Protein AF-A0A7S3KK71-F1 (afdb_monomer_lite)

InterPro domains:
  IPR007081 RNA polymerase Rpb1, domain 5 [PF04998] (2-91)
  IPR015700 DNA-directed RNA polymerase III subunit RPC1 [PTHR48446] (1-139)

Radius of gyration: 26.65 Å; chains: 1; bounding box: 50×54×94 Å

Foldseek 3Di:
DDDDDDDLPVQLVDPPDPNVPDDDLPLQSCCVRVNLVSSLVSQLVNVVVVCVVVVHDDDSVVSNVVSCLQCVVRHGQDPDLVSVVVNDDALQVSLVPDPVVVSVVVCVVVVPDGPQQADRSCVVVVHDHCDDPNVDDDDDDPVVVVVVVVPPDPDDD

pLDDT: mean 89.65, std 13.16, range [32.41, 97.62]

Secondary structure (DSSP, 8-state):
----SS-HHHHHHSTT--GGG---S-HHHHHHHH-HHHHHHHHHHHHHHHHHHTT----HHHHHHHHHHHHTTSS---SSHHHHHHH---HHHHHTTS-HHHHHHHHHHTTPPP---SHHHHHHHTPPPSSGGGGS-----SHHHHHHGGGS-----

Organism: Euplotes crassus (NCBI:txid5936)

Structure (mmCIF, N/CA/C/O backbone):
data_AF-A0A7S3KK71-F1
#
_entry.id   AF-A0A7S3KK71-F1
#
loop_
_atom_site.group_PDB
_atom_site.id
_atom_site.type_symbol
_atom_site.label_atom_id
_atom_site.label_alt_id
_atom_site.label_comp_id
_atom_site.label_asym_id
_atom_site.label_entity_id
_atom_site.label_seq_id
_atom_site.pdbx_PDB_ins_code
_atom_site.Cartn_x
_atom_site.Cartn_y
_atom_site.Cartn_z
_atom_site.occupancy
_atom_site.B_iso_or_equiv
_atom_site.auth_seq_id
_atom_site.auth_comp_id
_atom_site.auth_asym_id
_atom_site.auth_atom_id
_atom_site.pdbx_PDB_model_num
ATOM 1 N N . LEU A 1 1 ? 22.014 2.014 -24.527 1.00 87.25 1 LEU A N 1
ATOM 2 C CA . LEU A 1 1 ? 21.215 3.102 -25.128 1.00 87.25 1 LEU A CA 1
ATOM 3 C C . LEU A 1 1 ? 20.318 3.643 -24.032 1.00 87.25 1 LEU A C 1
ATOM 5 O O . LEU A 1 1 ? 19.652 2.838 -23.399 1.00 87.25 1 LEU A O 1
ATOM 9 N N . VAL A 1 2 ? 20.356 4.946 -23.769 1.00 90.25 2 VAL A N 1
ATOM 10 C CA . VAL A 1 2 ? 19.420 5.607 -22.849 1.00 90.25 2 VAL A CA 1
ATOM 11 C C . VAL A 1 2 ? 18.487 6.440 -23.711 1.00 90.25 2 VAL A C 1
ATOM 13 O O . VAL A 1 2 ? 18.954 7.115 -24.627 1.00 90.25 2 VAL A O 1
ATOM 16 N N . VAL A 1 3 ? 17.188 6.335 -23.459 1.00 92.00 3 VAL A N 1
ATOM 17 C CA . VAL A 1 3 ? 16.156 7.062 -24.198 1.00 92.00 3 VAL A CA 1
ATOM 18 C C . VAL A 1 3 ? 15.481 8.016 -23.228 1.00 92.00 3 VAL A C 1
ATOM 20 O O . VAL A 1 3 ? 15.084 7.611 -22.139 1.00 92.00 3 VAL A O 1
ATOM 23 N N . GLU A 1 4 ? 15.366 9.276 -23.628 1.00 93.62 4 GLU A N 1
ATOM 24 C CA . GLU A 1 4 ? 14.592 10.281 -22.911 1.00 93.62 4 GLU A CA 1
ATOM 25 C C . GLU A 1 4 ? 13.237 10.423 -23.609 1.00 93.62 4 GLU A C 1
ATOM 27 O O . GLU A 1 4 ? 13.159 10.865 -24.755 1.00 93.62 4 GLU A O 1
ATOM 32 N N . GLY A 1 5 ? 12.172 9.977 -22.947 1.00 92.12 5 GLY A N 1
ATOM 33 C CA . GLY A 1 5 ? 10.824 9.989 -23.505 1.00 92.12 5 GLY A CA 1
ATOM 34 C C . GLY A 1 5 ? 9.922 8.917 -22.901 1.00 92.12 5 GLY A C 1
ATOM 35 O O . GLY A 1 5 ? 10.309 8.205 -21.978 1.00 92.12 5 GLY A O 1
ATOM 36 N N . TYR A 1 6 ? 8.717 8.814 -23.454 1.00 90.75 6 TYR A N 1
ATOM 37 C CA . TYR A 1 6 ? 7.726 7.780 -23.146 1.00 90.75 6 TYR A CA 1
ATOM 38 C C . TYR A 1 6 ? 7.541 6.880 -24.373 1.00 90.75 6 TYR A C 1
ATOM 40 O O . TYR A 1 6 ? 7.933 7.259 -25.476 1.00 90.75 6 TYR A O 1
ATOM 48 N N . GLY A 1 7 ? 6.922 5.714 -24.210 1.00 92.81 7 GLY A N 1
ATOM 49 C CA . GLY A 1 7 ? 6.665 4.770 -25.299 1.00 92.81 7 GLY A CA 1
ATOM 50 C C . GLY A 1 7 ? 7.413 3.446 -25.152 1.00 92.81 7 GLY A C 1
ATOM 51 O O . GLY A 1 7 ? 7.904 2.903 -26.140 1.00 92.81 7 GLY A O 1
ATOM 52 N N . LEU A 1 8 ? 7.479 2.883 -23.942 1.00 94.06 8 LEU A N 1
ATOM 53 C CA . LEU A 1 8 ? 8.130 1.602 -23.642 1.00 94.06 8 LEU A CA 1
ATOM 54 C C . LEU A 1 8 ? 7.692 0.497 -24.613 1.00 94.06 8 LEU A C 1
ATOM 56 O O . LEU A 1 8 ? 8.523 -0.249 -25.125 1.00 94.06 8 LEU A O 1
ATOM 60 N N . LYS A 1 9 ? 6.393 0.422 -24.922 1.00 94.12 9 LYS A N 1
ATOM 61 C CA . LYS A 1 9 ? 5.845 -0.573 -25.853 1.00 94.12 9 LYS A CA 1
ATOM 62 C C . LYS A 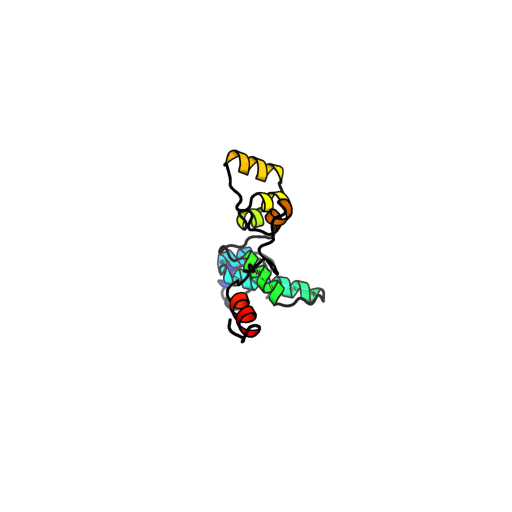1 9 ? 6.432 -0.451 -27.261 1.00 94.12 9 LYS A C 1
ATOM 64 O O . LYS A 1 9 ? 6.721 -1.465 -27.886 1.00 94.12 9 LYS A O 1
ATOM 69 N N . GLU A 1 10 ? 6.588 0.768 -27.765 1.00 93.31 10 GLU A N 1
ATOM 70 C CA . GLU A 1 10 ? 7.106 1.029 -29.113 1.00 93.31 10 GLU A CA 1
ATOM 71 C C . GLU A 1 10 ? 8.607 0.742 -29.180 1.00 93.31 10 GLU A C 1
ATOM 73 O O . GLU A 1 10 ? 9.082 0.076 -30.103 1.00 93.31 10 GLU A O 1
ATOM 78 N N . VAL A 1 11 ? 9.344 1.153 -28.145 1.00 93.69 11 VAL A N 1
ATOM 79 C CA . VAL A 1 11 ? 10.781 0.883 -28.015 1.00 93.69 11 VAL A CA 1
ATOM 80 C C . VAL A 1 11 ? 11.051 -0.622 -27.981 1.00 93.69 11 VAL A C 1
ATOM 82 O O . VAL A 1 11 ? 11.929 -1.101 -28.695 1.00 93.69 11 VAL A O 1
ATOM 85 N N . MET A 1 12 ? 10.253 -1.391 -27.234 1.00 93.31 12 MET A N 1
ATOM 86 C CA . MET A 1 12 ? 10.375 -2.852 -27.173 1.00 93.31 12 MET A CA 1
ATOM 87 C C . MET A 1 12 ? 10.104 -3.553 -28.513 1.00 93.31 12 MET A C 1
ATOM 89 O O . MET A 1 12 ? 10.604 -4.656 -28.729 1.00 93.31 12 MET A O 1
ATOM 93 N N . LEU A 1 13 ? 9.314 -2.944 -29.403 1.00 94.25 13 LEU A N 1
ATOM 94 C CA . LEU A 1 13 ? 8.978 -3.495 -30.722 1.00 94.25 13 LEU A CA 1
ATOM 95 C C . LEU A 1 13 ? 9.942 -3.047 -31.829 1.00 94.25 13 LEU A C 1
ATOM 97 O O . LEU A 1 13 ? 9.853 -3.535 -32.957 1.00 94.25 13 LEU A O 1
ATOM 101 N N . THR A 1 14 ? 10.855 -2.124 -31.531 1.00 93.75 14 THR A N 1
ATOM 102 C CA . THR A 1 14 ? 11.780 -1.581 -32.525 1.00 93.75 14 THR A CA 1
ATOM 103 C C . THR A 1 14 ? 12.832 -2.632 -32.918 1.00 93.75 14 THR A C 1
ATOM 105 O O . THR A 1 14 ? 13.478 -3.213 -32.039 1.00 93.75 14 THR A O 1
ATOM 108 N N . PRO A 1 15 ? 13.060 -2.884 -34.224 1.00 92.94 15 PRO A N 1
ATOM 109 C CA . PRO A 1 15 ? 14.065 -3.842 -34.675 1.00 92.94 15 PRO A CA 1
ATOM 110 C C . PRO A 1 15 ? 15.462 -3.501 -34.144 1.00 92.94 15 PRO A C 1
ATOM 112 O O . PRO A 1 15 ? 15.932 -2.374 -34.283 1.00 92.94 15 PRO A O 1
ATOM 115 N N . GLY A 1 16 ? 16.136 -4.487 -33.552 1.00 92.19 16 GLY A N 1
ATOM 116 C CA . GLY A 1 16 ? 17.467 -4.325 -32.955 1.00 92.19 16 GLY A CA 1
ATOM 117 C C . GLY A 1 16 ? 17.466 -4.013 -31.454 1.00 92.19 16 GLY A C 1
ATOM 118 O O . GLY A 1 16 ? 18.531 -4.053 -30.839 1.00 92.19 16 GLY A O 1
ATOM 119 N N . VAL A 1 17 ? 16.302 -3.767 -30.842 1.00 93.44 17 VAL A N 1
ATOM 120 C CA . VAL A 1 17 ? 16.155 -3.637 -29.384 1.00 93.44 17 VAL A CA 1
ATOM 121 C C . VAL A 1 17 ? 15.812 -4.997 -28.771 1.00 93.44 17 VAL A C 1
ATOM 123 O O . VAL A 1 17 ? 15.012 -5.753 -29.316 1.00 93.44 17 VAL A O 1
ATOM 126 N N . ILE A 1 18 ? 16.422 -5.323 -27.627 1.00 94.00 18 ILE A N 1
ATOM 127 C CA . ILE A 1 18 ? 16.135 -6.553 -26.877 1.00 94.00 18 ILE A CA 1
ATOM 128 C C . ILE A 1 18 ? 15.035 -6.255 -25.842 1.00 94.00 18 ILE A C 1
ATOM 130 O O . ILE A 1 18 ? 15.318 -5.614 -24.824 1.00 94.00 18 ILE A O 1
ATOM 134 N N . PRO A 1 19 ? 13.791 -6.733 -26.037 1.00 91.50 19 PRO A N 1
ATOM 135 C CA . PRO A 1 19 ? 12.675 -6.387 -25.157 1.00 91.50 19 PRO A CA 1
ATOM 136 C C . PRO A 1 19 ? 12.836 -6.947 -23.737 1.00 91.50 19 PRO A C 1
ATOM 138 O O . PRO A 1 19 ? 12.428 -6.303 -22.780 1.00 91.50 19 PRO A O 1
ATOM 141 N N . SER A 1 20 ? 13.476 -8.107 -23.569 1.00 90.62 20 SER A N 1
ATOM 142 C CA . SER A 1 20 ? 13.637 -8.762 -22.259 1.00 90.62 20 SER A CA 1
ATOM 143 C C . SER A 1 20 ? 14.560 -8.026 -21.282 1.00 90.62 20 SER A C 1
ATOM 145 O O . SER A 1 20 ? 14.535 -8.323 -20.092 1.00 90.62 20 SER A O 1
ATOM 147 N N . GLN A 1 21 ? 15.377 -7.090 -21.771 1.00 90.69 21 GLN A N 1
ATOM 148 C CA . GLN A 1 21 ? 16.307 -6.296 -20.959 1.00 90.69 21 GLN A CA 1
ATOM 149 C C . GLN A 1 21 ? 15.941 -4.808 -20.931 1.00 90.69 21 GLN A C 1
ATOM 151 O O . GLN A 1 21 ? 16.638 -4.015 -20.304 1.00 90.69 21 GLN A O 1
ATOM 156 N N . THR A 1 22 ? 14.872 -4.412 -21.626 1.00 93.31 22 THR A N 1
ATOM 157 C CA . THR A 1 22 ? 14.436 -3.016 -21.667 1.00 93.31 22 THR A CA 1
ATOM 158 C C . THR A 1 22 ? 13.652 -2.693 -20.397 1.00 93.31 22 THR A C 1
ATOM 160 O O . THR A 1 22 ? 12.685 -3.379 -20.072 1.00 93.31 22 THR A O 1
ATOM 163 N N . THR A 1 23 ? 14.055 -1.643 -19.686 1.00 93.75 23 THR A N 1
ATOM 164 C CA . THR A 1 23 ? 13.389 -1.147 -18.475 1.00 93.75 23 THR A CA 1
ATOM 165 C C . THR A 1 23 ? 12.908 0.292 -18.672 1.00 93.75 23 THR A C 1
ATOM 167 O O . THR A 1 23 ? 13.352 0.990 -19.583 1.00 93.75 23 THR A O 1
ATOM 170 N N . SER A 1 24 ? 11.973 0.732 -17.830 1.00 94.88 24 SER A N 1
ATOM 171 C CA . SER A 1 24 ? 11.486 2.115 -17.779 1.00 94.88 24 SER A CA 1
ATOM 172 C C . SER A 1 24 ? 11.363 2.545 -16.323 1.00 94.88 24 SER A C 1
ATOM 174 O O . SER A 1 24 ? 10.947 1.752 -15.478 1.00 94.88 24 SER A O 1
ATOM 176 N N . ASN A 1 25 ? 11.696 3.804 -16.050 1.00 94.12 25 ASN A N 1
ATOM 177 C CA . ASN A 1 25 ? 11.500 4.438 -14.746 1.00 94.12 25 ASN A CA 1
ATOM 178 C C . ASN A 1 25 ? 10.041 4.893 -14.530 1.00 94.12 25 ASN A C 1
ATOM 180 O O . ASN A 1 25 ? 9.637 5.219 -13.413 1.00 94.12 25 ASN A O 1
ATOM 184 N N . HIS A 1 26 ? 9.214 4.910 -15.581 1.00 95.81 26 HIS A N 1
ATOM 185 C CA . HIS A 1 26 ? 7.821 5.329 -15.491 1.00 95.81 26 HIS A CA 1
ATOM 186 C C . HIS A 1 26 ? 6.905 4.155 -15.103 1.00 95.81 26 HIS A C 1
ATOM 188 O O . HIS A 1 26 ? 6.354 3.444 -15.946 1.00 95.81 26 HIS A O 1
ATOM 194 N N . ILE A 1 27 ? 6.692 3.971 -13.798 1.00 95.69 27 ILE A N 1
ATOM 195 C CA . ILE A 1 27 ? 5.978 2.814 -13.219 1.00 95.69 27 ILE A CA 1
ATOM 196 C C . ILE A 1 27 ? 4.562 2.573 -13.780 1.00 95.69 27 ILE A C 1
ATOM 198 O O . ILE A 1 27 ? 4.160 1.424 -13.949 1.00 95.69 27 ILE A O 1
ATOM 202 N N . ILE A 1 28 ? 3.814 3.629 -14.121 1.00 95.06 28 ILE A N 1
ATOM 203 C CA . ILE A 1 28 ? 2.450 3.510 -14.677 1.00 95.06 28 ILE A CA 1
ATOM 204 C C . ILE A 1 28 ? 2.500 2.964 -16.111 1.00 95.06 28 ILE A C 1
ATOM 206 O O . ILE A 1 28 ? 1.613 2.243 -16.558 1.00 95.06 28 ILE A O 1
ATOM 210 N N . GLU A 1 29 ? 3.553 3.293 -16.856 1.00 95.69 29 GLU A N 1
ATOM 211 C CA . GLU A 1 29 ? 3.735 2.760 -18.204 1.00 95.69 29 GLU A CA 1
ATOM 212 C C . GLU A 1 29 ? 4.123 1.282 -18.149 1.00 95.69 29 GLU A C 1
ATOM 214 O O . GLU A 1 29 ? 3.574 0.474 -18.896 1.00 95.69 29 GLU A O 1
ATOM 219 N N . VAL A 1 30 ? 4.997 0.918 -17.207 1.00 96.06 30 VAL A N 1
ATOM 220 C CA . VAL A 1 30 ? 5.350 -0.479 -16.935 1.00 96.06 30 VAL A CA 1
ATOM 221 C C . VAL A 1 30 ? 4.105 -1.298 -16.581 1.00 96.06 30 VAL A C 1
ATOM 223 O O . VAL A 1 30 ? 3.925 -2.381 -17.131 1.00 96.06 30 VAL A O 1
ATOM 226 N N . GLU A 1 31 ? 3.205 -0.775 -15.742 1.00 96.75 31 GLU A N 1
ATOM 227 C CA . GLU A 1 31 ? 1.921 -1.425 -15.431 1.00 96.75 31 GLU A CA 1
ATOM 228 C C . GLU A 1 31 ? 1.084 -1.673 -16.693 1.00 96.75 31 GLU A C 1
ATOM 230 O O . GLU A 1 31 ? 0.581 -2.778 -16.892 1.00 96.75 31 GLU A O 1
ATOM 235 N N . ASN A 1 32 ? 0.962 -0.669 -17.565 1.00 95.81 32 ASN A N 1
ATOM 236 C CA . ASN A 1 32 ? 0.140 -0.759 -18.772 1.00 95.81 32 ASN A CA 1
ATOM 237 C C . ASN A 1 32 ? 0.704 -1.723 -19.828 1.00 95.81 32 ASN A C 1
ATOM 239 O O . ASN A 1 32 ? -0.064 -2.304 -20.595 1.00 95.81 32 ASN A O 1
ATOM 243 N N . VAL A 1 33 ? 2.031 -1.868 -19.907 1.00 95.31 33 VAL A N 1
ATOM 244 C CA . VAL A 1 33 ? 2.699 -2.686 -20.934 1.00 95.31 33 VAL A CA 1
ATOM 245 C C . VAL A 1 33 ? 3.004 -4.099 -20.436 1.00 95.31 33 VAL A C 1
ATOM 247 O O . VAL A 1 33 ? 2.772 -5.061 -21.166 1.00 95.31 33 VAL A O 1
ATOM 250 N N . LEU A 1 34 ? 3.521 -4.229 -19.212 1.00 95.31 34 LEU A N 1
ATOM 251 C CA . LEU A 1 34 ? 4.054 -5.477 -18.649 1.00 95.31 34 LEU A CA 1
ATOM 252 C C . LEU A 1 34 ? 3.217 -6.032 -17.486 1.00 95.31 34 LEU A C 1
ATOM 254 O O . LEU A 1 34 ? 3.398 -7.186 -17.099 1.00 95.31 34 LEU A O 1
ATOM 258 N N . GLY A 1 35 ? 2.285 -5.249 -16.941 1.00 96.56 35 GLY A N 1
ATOM 259 C CA . GLY A 1 35 ? 1.394 -5.662 -15.860 1.00 96.56 35 GLY A CA 1
ATOM 260 C C . GLY A 1 35 ? 1.883 -5.295 -14.456 1.00 96.56 35 GLY A C 1
ATOM 261 O O . GLY A 1 35 ? 2.957 -4.727 -14.249 1.00 96.56 35 GLY A O 1
ATOM 262 N N . ILE A 1 36 ? 1.054 -5.628 -13.461 1.00 97.50 36 ILE A N 1
ATOM 263 C CA . ILE A 1 36 ? 1.208 -5.127 -12.088 1.00 97.50 36 ILE A CA 1
ATOM 264 C C . ILE A 1 36 ? 2.458 -5.655 -11.370 1.00 97.50 36 ILE A C 1
ATOM 266 O O . ILE A 1 36 ? 3.058 -4.925 -10.588 1.00 97.50 36 ILE A O 1
ATOM 270 N N . GLU A 1 37 ? 2.903 -6.880 -11.661 1.00 97.06 37 GLU A N 1
ATOM 271 C CA . GLU A 1 37 ? 4.073 -7.465 -10.985 1.00 97.06 37 GLU A CA 1
ATOM 272 C C . GLU A 1 37 ? 5.401 -6.911 -11.523 1.00 97.06 37 GLU A C 1
ATOM 274 O O . GLU A 1 37 ? 6.361 -6.709 -10.771 1.00 97.06 37 GLU A O 1
ATOM 279 N N . ALA A 1 38 ? 5.435 -6.571 -12.815 1.00 96.19 38 ALA A N 1
ATOM 280 C CA . ALA A 1 38 ? 6.538 -5.819 -13.397 1.00 96.19 38 ALA A CA 1
ATOM 281 C C . ALA A 1 38 ? 6.601 -4.409 -12.793 1.00 96.19 38 ALA A C 1
ATOM 283 O O . ALA A 1 38 ? 7.676 -3.948 -12.416 1.00 96.19 38 ALA A O 1
ATOM 284 N N . ALA A 1 39 ? 5.446 -3.758 -12.614 1.00 97.12 39 ALA A N 1
ATOM 285 C CA . ALA A 1 39 ? 5.375 -2.462 -11.952 1.00 97.12 39 ALA A CA 1
ATOM 286 C C . ALA A 1 39 ? 5.802 -2.523 -10.477 1.00 97.12 39 ALA A C 1
ATOM 288 O O . ALA A 1 39 ? 6.539 -1.651 -10.022 1.00 97.12 39 ALA A O 1
ATOM 289 N N . ARG A 1 40 ? 5.410 -3.569 -9.736 1.00 97.62 40 ARG A N 1
ATOM 290 C CA . ARG A 1 40 ? 5.868 -3.806 -8.357 1.00 97.62 40 ARG A CA 1
ATOM 291 C C . ARG A 1 40 ? 7.390 -3.899 -8.285 1.00 97.62 40 ARG A C 1
ATOM 293 O O . ARG A 1 40 ? 8.010 -3.236 -7.457 1.00 97.62 40 ARG A O 1
ATOM 300 N N . SER A 1 41 ? 7.991 -4.670 -9.189 1.00 96.31 41 SER A N 1
ATOM 301 C CA . SER A 1 41 ? 9.447 -4.806 -9.278 1.00 96.31 41 SER A CA 1
ATOM 302 C C . SER A 1 41 ? 10.126 -3.485 -9.654 1.00 96.31 41 SER A C 1
ATOM 304 O O . SER A 1 41 ? 11.138 -3.131 -9.050 1.00 96.31 41 SER A O 1
ATOM 306 N N . ALA A 1 42 ? 9.540 -2.723 -10.582 1.00 96.38 42 ALA A N 1
ATOM 307 C CA . ALA A 1 42 ? 10.038 -1.405 -10.965 1.00 96.38 42 ALA A CA 1
ATOM 308 C C . ALA A 1 42 ? 10.016 -0.416 -9.786 1.00 96.38 42 ALA A C 1
ATOM 310 O O . ALA A 1 42 ? 11.007 0.263 -9.547 1.00 96.38 42 ALA A O 1
ATOM 311 N N . ILE A 1 43 ? 8.943 -0.390 -8.983 1.00 96.88 43 ILE A N 1
ATOM 312 C CA . ILE A 1 43 ? 8.862 0.446 -7.770 1.00 96.88 43 ILE A CA 1
ATOM 313 C C . ILE A 1 43 ? 10.007 0.116 -6.801 1.00 96.88 43 ILE A C 1
ATOM 315 O O . ILE A 1 43 ? 10.658 1.024 -6.286 1.00 96.88 43 ILE A O 1
ATOM 319 N N . ILE A 1 44 ? 10.271 -1.174 -6.559 1.00 96.38 44 ILE A N 1
ATOM 320 C CA . ILE A 1 44 ? 11.353 -1.600 -5.659 1.00 96.38 44 ILE A CA 1
ATOM 321 C C . ILE A 1 44 ? 12.706 -1.109 -6.183 1.00 96.38 44 ILE A C 1
ATOM 323 O O . ILE A 1 44 ? 13.478 -0.528 -5.419 1.00 96.38 44 ILE A O 1
ATOM 327 N N . GLN A 1 45 ? 12.973 -1.305 -7.476 1.00 95.12 45 GLN A N 1
ATOM 328 C CA . GLN A 1 45 ? 14.232 -0.910 -8.107 1.00 95.12 45 GLN A CA 1
ATOM 329 C C . GLN A 1 45 ? 14.443 0.607 -8.087 1.00 95.12 45 GLN A C 1
ATOM 331 O O . GLN A 1 45 ? 15.518 1.051 -7.696 1.00 95.12 45 GLN A O 1
ATOM 336 N N . GLU A 1 46 ? 13.426 1.402 -8.425 1.00 96.06 46 GLU A N 1
ATOM 337 C CA . GLU A 1 46 ? 13.522 2.869 -8.454 1.00 96.06 46 GLU A CA 1
ATOM 338 C C . GLU A 1 46 ? 13.751 3.470 -7.059 1.00 96.06 46 GLU A C 1
ATOM 340 O O . GLU A 1 46 ? 14.581 4.370 -6.884 1.00 96.06 46 GLU A O 1
ATOM 345 N N . ILE A 1 47 ? 13.072 2.941 -6.033 1.00 95.50 47 ILE A N 1
ATOM 346 C CA . ILE A 1 47 ? 13.273 3.392 -4.649 1.00 95.50 47 ILE A CA 1
ATOM 347 C C . ILE A 1 47 ? 14.678 3.016 -4.173 1.00 95.50 47 ILE A C 1
ATOM 349 O O . ILE A 1 47 ? 15.378 3.854 -3.604 1.00 95.50 47 ILE A O 1
ATOM 353 N N . GLN A 1 48 ? 15.117 1.777 -4.418 1.00 94.75 48 GLN A N 1
ATOM 354 C CA . GLN A 1 48 ? 16.461 1.329 -4.048 1.00 94.75 48 GLN A CA 1
ATOM 355 C C . GLN A 1 48 ? 17.549 2.132 -4.765 1.00 94.75 48 GLN A C 1
ATOM 357 O O . GLN A 1 48 ? 18.512 2.554 -4.127 1.00 94.75 48 GLN A O 1
ATOM 362 N N . TYR A 1 49 ? 17.389 2.371 -6.068 1.00 94.06 49 TYR A N 1
ATOM 363 C CA . TYR A 1 49 ? 18.310 3.165 -6.876 1.00 94.06 49 TYR A CA 1
ATOM 364 C C . TYR A 1 49 ? 18.458 4.585 -6.318 1.00 94.06 49 TYR A C 1
ATOM 366 O O . TYR A 1 49 ? 19.575 5.034 -6.060 1.00 94.06 49 TYR A O 1
ATOM 374 N N . THR A 1 50 ? 17.336 5.253 -6.036 1.00 94.25 50 THR A N 1
ATOM 375 C CA . THR A 1 50 ? 17.330 6.616 -5.486 1.00 94.25 50 THR A CA 1
ATOM 376 C C . THR A 1 50 ? 17.961 6.679 -4.092 1.00 94.25 50 THR A C 1
ATOM 378 O O . THR A 1 50 ? 18.807 7.533 -3.831 1.00 94.25 50 THR A O 1
ATOM 381 N N . MET A 1 51 ? 17.600 5.757 -3.192 1.00 94.12 51 MET A N 1
ATOM 382 C CA . MET A 1 51 ? 18.127 5.737 -1.820 1.00 94.12 51 MET A CA 1
ATOM 383 C C . MET A 1 51 ? 19.637 5.475 -1.791 1.00 94.12 51 MET A C 1
ATOM 385 O O . MET A 1 51 ? 20.381 6.207 -1.134 1.00 94.12 51 MET A O 1
ATOM 389 N N . ASN A 1 52 ? 20.105 4.498 -2.574 1.00 92.75 52 ASN A N 1
ATOM 390 C CA . ASN A 1 52 ? 21.529 4.193 -2.702 1.00 92.75 52 ASN A CA 1
ATOM 391 C C . ASN A 1 52 ? 22.308 5.356 -3.332 1.00 92.75 52 ASN A C 1
ATOM 393 O O . ASN A 1 52 ? 23.423 5.643 -2.898 1.00 92.75 52 ASN A O 1
ATOM 397 N N . GLY A 1 53 ? 21.715 6.065 -4.301 1.00 92.81 53 GLY A N 1
ATOM 398 C CA . GLY A 1 53 ? 22.303 7.264 -4.907 1.00 92.81 53 GLY A CA 1
ATOM 399 C C . GLY A 1 53 ? 22.564 8.397 -3.907 1.00 92.81 53 GLY A C 1
ATOM 400 O O . GLY A 1 53 ? 23.501 9.172 -4.088 1.00 92.81 53 GLY A O 1
ATOM 401 N N . HIS A 1 54 ? 21.793 8.459 -2.819 1.00 93.50 54 HIS A N 1
ATOM 402 C CA . HIS A 1 54 ? 21.978 9.416 -1.723 1.00 93.50 54 HIS A CA 1
ATOM 403 C C . HIS A 1 54 ? 22.761 8.852 -0.524 1.00 93.50 54 HIS A C 1
ATOM 405 O O . HIS A 1 54 ? 22.891 9.532 0.492 1.00 93.50 54 HIS A O 1
ATOM 411 N N . GLY A 1 55 ? 23.286 7.625 -0.617 1.00 92.38 55 GLY A N 1
ATOM 412 C CA . GLY A 1 55 ? 24.010 6.970 0.479 1.00 92.38 55 GLY A CA 1
ATOM 413 C C . GLY A 1 55 ? 23.121 6.538 1.652 1.00 92.38 55 GLY A C 1
ATOM 414 O O . GLY A 1 55 ? 23.628 6.292 2.745 1.00 92.38 55 GLY A O 1
ATOM 415 N N . ILE A 1 56 ? 21.803 6.448 1.447 1.00 94.19 56 ILE A N 1
ATOM 416 C CA . ILE A 1 56 ? 20.838 6.018 2.461 1.00 94.19 56 ILE A CA 1
ATOM 417 C C . ILE A 1 56 ? 20.650 4.505 2.334 1.00 94.19 56 ILE A C 1
ATOM 419 O O . ILE A 1 56 ? 20.141 4.018 1.326 1.00 94.19 56 ILE A O 1
ATOM 423 N N . SER A 1 57 ? 21.024 3.753 3.370 1.00 90.94 57 SER A N 1
ATOM 424 C CA . SER A 1 57 ? 20.784 2.312 3.425 1.00 90.94 57 SER A CA 1
ATOM 425 C C . SER A 1 57 ? 19.433 2.010 4.076 1.00 90.94 57 SER A C 1
ATOM 427 O O . SER A 1 57 ? 19.169 2.361 5.225 1.00 90.94 57 SER A O 1
ATOM 429 N N . VAL A 1 58 ? 18.560 1.333 3.330 1.00 92.88 58 VAL A N 1
ATOM 430 C CA . VAL A 1 58 ? 17.256 0.861 3.811 1.00 92.88 58 VAL A CA 1
ATOM 431 C C . VAL A 1 58 ? 17.186 -0.645 3.607 1.00 92.88 58 VAL A C 1
ATOM 433 O O . VAL A 1 58 ? 17.534 -1.147 2.539 1.00 92.88 58 VAL A O 1
ATOM 436 N N . ASP A 1 59 ? 16.726 -1.377 4.623 1.00 94.81 59 ASP A N 1
ATOM 437 C CA . ASP A 1 59 ? 16.510 -2.817 4.496 1.00 94.81 59 ASP A CA 1
ATOM 438 C C . ASP A 1 59 ? 15.492 -3.104 3.367 1.00 94.81 59 ASP A C 1
ATOM 440 O O . ASP A 1 59 ? 14.392 -2.530 3.374 1.00 94.81 59 ASP A O 1
ATOM 444 N N . PRO A 1 60 ? 15.807 -4.001 2.409 1.00 92.38 60 PRO A N 1
ATOM 445 C CA . PRO A 1 60 ? 14.920 -4.330 1.293 1.00 92.38 60 PRO A CA 1
ATOM 446 C C . PRO A 1 60 ? 13.509 -4.760 1.708 1.00 92.38 60 PRO A C 1
ATOM 448 O O . PRO A 1 60 ? 12.564 -4.575 0.939 1.00 92.38 60 PRO A O 1
ATOM 451 N N . ARG A 1 61 ? 13.333 -5.302 2.921 1.00 96.25 61 ARG A N 1
ATOM 452 C CA . ARG A 1 61 ? 12.027 -5.726 3.446 1.00 96.25 61 ARG A CA 1
ATOM 453 C C . ARG A 1 61 ? 11.050 -4.559 3.588 1.00 96.25 61 ARG A C 1
ATOM 455 O O . ARG A 1 61 ? 9.864 -4.739 3.326 1.00 96.25 61 ARG A O 1
ATOM 462 N N . HIS A 1 62 ? 11.525 -3.364 3.942 1.00 95.88 62 HIS A N 1
ATOM 463 C CA . HIS A 1 62 ? 10.668 -2.178 4.054 1.00 95.88 62 HIS A CA 1
ATOM 464 C C . HIS A 1 62 ? 10.178 -1.701 2.687 1.00 95.88 62 HIS A C 1
ATOM 466 O O . HIS A 1 62 ? 8.998 -1.402 2.518 1.00 95.88 62 HIS A O 1
ATOM 472 N N . ILE A 1 63 ? 11.076 -1.683 1.702 1.00 96.06 63 ILE A N 1
ATOM 473 C CA . ILE A 1 63 ? 10.756 -1.263 0.335 1.00 96.06 63 ILE A CA 1
ATOM 474 C C . ILE A 1 63 ? 9.816 -2.278 -0.323 1.00 96.06 63 ILE A C 1
ATOM 476 O O . ILE A 1 63 ? 8.840 -1.891 -0.960 1.00 96.06 63 ILE A O 1
ATOM 480 N N . THR A 1 64 ? 10.063 -3.574 -0.110 1.00 96.81 64 THR A N 1
ATOM 481 C CA . THR A 1 64 ? 9.201 -4.649 -0.622 1.00 96.81 64 THR A CA 1
ATOM 482 C C . THR A 1 64 ? 7.793 -4.537 -0.041 1.00 96.81 64 THR A C 1
ATOM 484 O O . THR A 1 64 ? 6.830 -4.511 -0.800 1.00 96.81 64 THR A O 1
ATOM 487 N N . MET A 1 65 ? 7.665 -4.358 1.281 1.00 97.00 65 MET A N 1
ATOM 488 C CA . MET A 1 65 ? 6.360 -4.156 1.920 1.00 97.00 65 MET A CA 1
ATOM 489 C C . MET A 1 65 ? 5.627 -2.935 1.343 1.00 97.00 65 MET A C 1
ATOM 491 O O . MET A 1 65 ? 4.428 -3.002 1.082 1.00 97.00 65 MET A O 1
ATOM 495 N N . LEU A 1 66 ? 6.331 -1.820 1.123 1.00 96.56 66 LEU A N 1
ATOM 496 C CA . LEU A 1 66 ? 5.739 -0.625 0.523 1.00 96.56 66 LEU A CA 1
ATOM 497 C C . LEU A 1 66 ? 5.222 -0.900 -0.898 1.00 96.56 66 LEU A C 1
ATOM 499 O O . LEU A 1 66 ? 4.089 -0.539 -1.213 1.00 96.56 66 LEU A O 1
ATOM 503 N N . ALA A 1 67 ? 6.019 -1.566 -1.735 1.00 96.81 67 ALA A N 1
ATOM 504 C CA . ALA A 1 67 ? 5.623 -1.922 -3.095 1.00 96.81 67 ALA A CA 1
ATOM 505 C C . ALA A 1 67 ? 4.403 -2.861 -3.111 1.00 96.81 67 ALA A C 1
ATOM 507 O O . ALA A 1 67 ? 3.484 -2.660 -3.909 1.00 96.81 67 ALA A O 1
ATOM 508 N N . ASP A 1 68 ? 4.342 -3.827 -2.192 1.00 96.75 68 ASP A N 1
ATOM 509 C CA . ASP A 1 68 ? 3.194 -4.725 -2.034 1.00 96.75 68 ASP A CA 1
ATOM 510 C C . ASP A 1 68 ? 1.931 -3.934 -1.644 1.00 96.75 68 ASP A C 1
ATOM 512 O O . ASP A 1 68 ? 0.873 -4.090 -2.256 1.00 96.75 68 ASP A O 1
ATOM 516 N N . VAL A 1 69 ? 2.037 -3.002 -0.688 1.00 96.00 69 VAL A N 1
ATOM 517 C CA . VAL A 1 69 ? 0.923 -2.120 -0.283 1.00 96.00 69 VAL A CA 1
ATOM 518 C C . VAL A 1 69 ? 0.452 -1.220 -1.430 1.00 96.00 69 VAL A C 1
ATOM 520 O O . VAL A 1 69 ? -0.741 -0.934 -1.538 1.00 96.00 69 VAL A O 1
ATOM 523 N N . MET A 1 70 ? 1.348 -0.789 -2.316 1.00 96.62 70 MET A N 1
ATOM 524 C CA . MET A 1 70 ? 0.977 0.016 -3.482 1.00 96.62 70 MET A CA 1
ATOM 525 C C . MET A 1 70 ? 0.295 -0.798 -4.590 1.00 96.62 70 MET A C 1
ATOM 527 O O . MET A 1 70 ? -0.428 -0.213 -5.392 1.00 96.62 70 MET A O 1
ATOM 531 N N . THR A 1 71 ? 0.491 -2.120 -4.649 1.00 96.62 71 THR A N 1
ATOM 532 C CA . THR A 1 71 ? 0.096 -2.952 -5.806 1.00 96.62 71 THR A CA 1
ATOM 533 C C . THR A 1 71 ? -0.934 -4.047 -5.500 1.00 96.62 71 THR A C 1
ATOM 535 O O . THR A 1 71 ? -1.540 -4.585 -6.429 1.00 96.62 71 THR A O 1
ATOM 538 N N . TYR A 1 72 ? -1.238 -4.337 -4.226 1.00 95.69 72 TYR A N 1
ATOM 539 C CA . TYR A 1 72 ? -2.091 -5.476 -3.834 1.00 95.69 72 TYR A CA 1
ATOM 540 C C . TYR A 1 72 ? -3.521 -5.475 -4.405 1.00 95.69 72 TYR A C 1
ATOM 542 O O . TYR A 1 72 ? -4.155 -6.527 -4.470 1.00 95.69 72 TYR A O 1
ATOM 550 N N . LYS A 1 73 ? -4.068 -4.318 -4.812 1.00 94.19 73 LYS A N 1
ATOM 551 C CA . LYS A 1 73 ? -5.409 -4.226 -5.430 1.00 94.19 73 LYS A CA 1
ATOM 552 C C . LYS A 1 73 ? -5.414 -4.494 -6.940 1.00 94.19 73 LYS A C 1
ATOM 554 O O . LYS A 1 73 ? -6.437 -4.274 -7.587 1.00 94.19 73 LYS A O 1
ATOM 559 N N . GLY A 1 74 ? -4.291 -4.935 -7.508 1.00 93.12 74 GLY A N 1
ATOM 560 C CA . GLY A 1 74 ? -4.152 -5.215 -8.939 1.00 93.12 74 GLY A CA 1
ATOM 561 C C . GLY A 1 74 ? -4.005 -3.967 -9.811 1.00 93.12 74 GLY A C 1
ATOM 562 O O . GLY A 1 74 ? -4.116 -4.070 -11.027 1.00 93.12 74 GLY A O 1
ATOM 563 N N . ARG A 1 75 ? -3.791 -2.799 -9.195 1.00 94.50 75 ARG A N 1
ATOM 564 C CA . ARG A 1 75 ? -3.403 -1.541 -9.846 1.00 94.50 75 ARG A CA 1
ATOM 565 C C . ARG A 1 75 ? -2.492 -0.750 -8.924 1.00 94.50 75 ARG A C 1
ATOM 567 O O . ARG A 1 75 ? -2.586 -0.927 -7.707 1.00 94.50 75 ARG A O 1
ATOM 574 N N . ILE A 1 76 ? -1.688 0.157 -9.471 1.00 96.06 76 ILE A N 1
ATOM 575 C CA . ILE A 1 76 ? -0.857 1.037 -8.644 1.00 96.06 76 ILE A CA 1
ATOM 576 C C . ILE A 1 76 ? -1.740 2.065 -7.925 1.00 96.06 76 ILE A C 1
ATOM 578 O O . ILE A 1 76 ? -2.411 2.900 -8.536 1.00 96.06 76 ILE A O 1
ATOM 582 N N . LEU A 1 77 ? -1.718 2.030 -6.596 1.00 95.62 77 LEU A N 1
ATOM 583 C CA . LEU A 1 77 ? -2.347 3.020 -5.733 1.00 95.62 77 LEU A CA 1
ATOM 584 C C . LEU A 1 77 ? -1.255 3.841 -5.045 1.00 95.62 77 LEU A C 1
ATOM 586 O O . LEU A 1 77 ? -0.509 3.337 -4.210 1.00 95.62 77 LEU A O 1
ATOM 590 N N . GLY A 1 78 ? -1.169 5.124 -5.398 1.00 93.56 78 GLY A N 1
ATOM 591 C CA . GLY A 1 78 ? -0.214 6.042 -4.780 1.00 93.56 78 GLY A CA 1
ATOM 592 C C . GLY A 1 78 ? -0.506 6.292 -3.297 1.00 93.56 78 GLY A C 1
ATOM 593 O O . GLY A 1 78 ? -1.652 6.219 -2.853 1.00 93.56 78 GLY A O 1
ATOM 594 N N . ILE A 1 79 ? 0.523 6.662 -2.536 1.00 94.00 79 ILE A N 1
ATOM 595 C CA . ILE A 1 79 ? 0.398 7.058 -1.125 1.00 94.00 79 ILE A CA 1
ATOM 596 C C . ILE A 1 79 ? -0.049 8.527 -1.047 1.00 94.00 79 ILE A C 1
ATOM 598 O O . ILE A 1 79 ? 0.686 9.419 -0.642 1.00 94.00 79 ILE A O 1
ATOM 602 N N . THR A 1 80 ? -1.263 8.786 -1.528 1.00 94.19 80 THR A N 1
ATOM 603 C CA . THR A 1 80 ? -1.921 10.101 -1.528 1.00 94.19 80 THR A CA 1
ATOM 604 C C . THR A 1 80 ? -3.349 9.957 -1.013 1.00 94.19 80 THR A C 1
ATOM 606 O O . THR A 1 80 ? -3.878 8.843 -0.968 1.00 94.19 80 THR A O 1
ATOM 609 N N . ARG A 1 81 ? -4.032 11.069 -0.703 1.00 90.00 81 ARG A N 1
ATOM 610 C CA . ARG A 1 81 ? -5.442 11.051 -0.261 1.00 90.00 81 ARG A CA 1
ATOM 611 C C . ARG A 1 81 ? -6.360 10.224 -1.165 1.00 90.00 81 ARG A C 1
ATOM 613 O O . ARG A 1 81 ? -7.213 9.485 -0.681 1.00 90.00 81 ARG A O 1
ATOM 620 N N . PHE A 1 82 ? -6.148 10.291 -2.481 1.00 90.75 82 PHE A N 1
ATOM 621 C CA . PHE A 1 82 ? -6.956 9.574 -3.465 1.00 90.75 82 PHE A CA 1
ATOM 622 C C . PHE A 1 82 ? -6.640 8.077 -3.501 1.00 90.75 82 PHE A C 1
ATOM 624 O O . PHE A 1 82 ? -7.544 7.265 -3.696 1.00 90.75 82 PHE A O 1
ATOM 631 N N . GLY A 1 83 ? -5.371 7.700 -3.320 1.00 91.69 83 GLY A N 1
ATOM 632 C CA . GLY A 1 83 ? -4.968 6.296 -3.273 1.00 91.69 83 GLY A CA 1
ATOM 633 C C . GLY A 1 83 ? -5.373 5.628 -1.961 1.00 91.69 83 GLY A C 1
ATOM 634 O O . GLY A 1 83 ? -6.009 4.576 -1.988 1.00 91.69 83 GLY A O 1
ATOM 635 N N . ILE A 1 84 ? -5.130 6.281 -0.821 1.00 91.62 84 ILE A N 1
ATOM 636 C CA . ILE A 1 84 ? -5.498 5.774 0.511 1.00 91.62 84 ILE A CA 1
ATOM 637 C C . ILE A 1 84 ? -7.020 5.618 0.641 1.00 91.62 84 ILE A C 1
ATOM 639 O O . ILE A 1 84 ? -7.482 4.578 1.116 1.00 91.62 84 ILE A O 1
ATOM 643 N N . SER A 1 85 ? -7.802 6.569 0.113 1.00 89.19 85 SER A N 1
ATOM 644 C CA . SER A 1 85 ? -9.272 6.469 0.041 1.00 89.19 85 SER A CA 1
ATOM 645 C C . SER A 1 85 ? -9.766 5.251 -0.740 1.00 89.19 85 SER A C 1
ATOM 647 O O . SER A 1 85 ? -10.854 4.744 -0.477 1.00 89.19 85 SER A O 1
ATOM 649 N N . LYS A 1 86 ? -8.975 4.753 -1.699 1.00 88.88 86 LYS A N 1
ATOM 650 C CA . LYS A 1 86 ? -9.273 3.516 -2.431 1.00 88.88 86 LYS A CA 1
ATOM 651 C C . LYS A 1 86 ? -8.755 2.272 -1.717 1.00 88.88 86 LYS A C 1
ATOM 653 O O . LYS A 1 86 ? -9.274 1.189 -1.981 1.00 88.88 86 LYS A O 1
ATOM 658 N N . MET A 1 87 ? -7.756 2.379 -0.840 1.00 87.50 87 MET A N 1
ATOM 659 C CA . MET A 1 87 ? -7.191 1.252 -0.088 1.00 87.50 87 MET A CA 1
ATOM 660 C C . MET A 1 87 ? -8.060 0.867 1.115 1.00 87.50 87 MET A C 1
ATOM 662 O O . MET A 1 87 ? -8.393 -0.311 1.275 1.00 87.50 87 MET A O 1
ATOM 666 N N . LYS A 1 88 ? -8.437 1.852 1.938 1.00 85.44 88 LYS A N 1
ATOM 667 C CA . LYS A 1 88 ? -9.084 1.666 3.246 1.00 85.44 88 LYS A CA 1
ATOM 668 C C . LYS A 1 88 ? -10.552 2.081 3.215 1.00 85.44 88 LYS A C 1
ATOM 670 O O . LYS A 1 88 ? -10.952 2.946 2.447 1.00 85.44 88 LYS A O 1
ATOM 675 N N 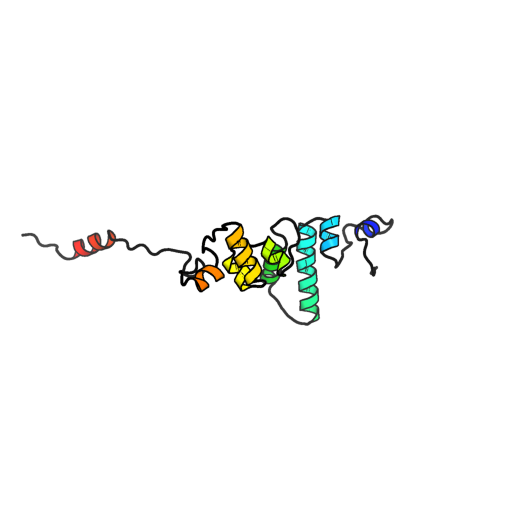. THR A 1 89 ? -11.359 1.441 4.058 1.00 85.75 89 THR A N 1
ATOM 676 C CA . THR A 1 89 ? -12.816 1.634 4.085 1.00 85.75 89 THR A CA 1
ATOM 677 C C . THR A 1 89 ? -13.321 2.355 5.332 1.00 85.75 89 THR A C 1
ATOM 679 O O . THR A 1 89 ? -14.408 2.928 5.255 1.00 85.75 89 THR A O 1
ATOM 682 N N . SER A 1 90 ? -12.570 2.370 6.441 1.00 92.44 90 SER A N 1
ATOM 683 C CA . SER A 1 90 ? -12.964 3.063 7.679 1.00 92.44 90 SER A CA 1
ATOM 684 C C . SER A 1 90 ? -13.105 4.567 7.436 1.00 92.44 90 SER A C 1
ATOM 686 O O . SER A 1 90 ? -12.229 5.206 6.858 1.00 92.44 90 SER A O 1
ATOM 688 N N . THR A 1 91 ? -14.231 5.132 7.862 1.00 93.75 91 THR A N 1
ATOM 689 C CA . THR A 1 91 ? -14.504 6.564 7.716 1.00 93.75 91 THR A CA 1
ATOM 690 C C . THR A 1 91 ? -13.661 7.366 8.693 1.00 93.75 91 THR A C 1
ATOM 692 O O . THR A 1 91 ? -13.097 8.380 8.296 1.00 93.75 91 THR A O 1
ATOM 695 N N . LEU A 1 92 ? -13.555 6.918 9.948 1.00 94.44 92 LEU A N 1
ATOM 696 C CA . LEU A 1 92 ? -12.777 7.620 10.971 1.00 94.44 92 LEU A CA 1
ATOM 697 C C . LEU A 1 92 ? -11.289 7.641 10.616 1.00 94.44 92 LEU A C 1
ATOM 699 O O . LEU A 1 92 ? -10.636 8.674 10.751 1.00 94.44 92 LEU A O 1
ATOM 703 N N . MET A 1 93 ? -10.777 6.533 10.078 1.00 94.00 93 MET A N 1
ATOM 704 C CA . MET A 1 93 ? -9.411 6.462 9.571 1.00 94.00 93 MET A CA 1
ATOM 705 C C . MET A 1 93 ? -9.181 7.453 8.423 1.00 94.00 93 MET A C 1
ATOM 707 O O . MET A 1 93 ? -8.232 8.233 8.482 1.00 94.00 93 MET A O 1
ATOM 711 N N . LEU A 1 94 ? -10.065 7.487 7.420 1.00 93.69 94 LEU A N 1
ATOM 712 C CA . LEU A 1 94 ? -9.937 8.415 6.290 1.00 93.69 94 LEU A CA 1
ATOM 713 C C . LEU A 1 94 ? -10.051 9.881 6.729 1.00 93.69 94 LEU A C 1
ATOM 715 O O . LEU A 1 94 ? -9.223 10.701 6.341 1.00 93.69 94 LEU A O 1
ATOM 719 N N . ALA A 1 95 ? -11.009 10.190 7.604 1.00 94.31 95 ALA A N 1
ATOM 720 C CA . ALA A 1 95 ? -11.218 11.533 8.135 1.00 94.31 95 ALA A CA 1
ATOM 721 C C . ALA A 1 95 ? -10.029 12.041 8.974 1.00 94.31 95 ALA A C 1
ATOM 723 O O . ALA A 1 95 ? -9.828 13.252 9.059 1.00 94.31 95 ALA A O 1
ATOM 724 N N . SER A 1 96 ? -9.238 11.137 9.567 1.00 94.62 96 SER A N 1
ATOM 725 C CA . SER A 1 96 ? -8.021 11.476 10.321 1.00 94.62 96 SER A CA 1
ATOM 726 C C . SER A 1 96 ? -6.794 11.778 9.450 1.00 94.62 96 SER A C 1
ATOM 728 O O . SER A 1 96 ? -5.811 12.301 9.966 1.00 94.62 96 SER A O 1
ATOM 730 N N . PHE A 1 97 ? -6.835 11.456 8.150 1.00 91.56 97 PHE A N 1
ATOM 731 C CA . PHE A 1 97 ? -5.728 11.702 7.222 1.00 91.56 97 PHE A CA 1
ATOM 732 C C . PHE A 1 97 ? -5.883 13.048 6.500 1.00 91.56 97 PHE A C 1
ATOM 734 O O . PHE A 1 97 ? -5.103 13.966 6.728 1.00 91.56 97 PHE A O 1
ATOM 741 N N . GLU A 1 98 ? -6.909 13.182 5.654 1.00 92.69 98 GLU A N 1
ATOM 742 C CA . GLU A 1 98 ? -7.232 14.401 4.899 1.00 92.69 98 GLU A CA 1
ATOM 743 C C . GLU A 1 98 ? -8.749 14.476 4.634 1.00 92.69 98 GLU A C 1
ATOM 745 O O . GLU A 1 98 ? -9.450 13.481 4.785 1.00 92.69 98 GLU A O 1
ATOM 750 N N . GLN A 1 99 ? -9.271 15.640 4.216 1.00 91.50 99 GLN A N 1
ATOM 751 C CA . GLN A 1 99 ? -10.692 15.840 3.846 1.00 91.50 99 GLN A CA 1
ATOM 752 C C . GLN A 1 99 ? -11.703 15.383 4.921 1.00 91.50 99 GLN A C 1
ATOM 754 O O . GLN A 1 99 ? -12.722 14.753 4.633 1.00 91.50 99 GLN A O 1
ATOM 759 N N . THR A 1 100 ? -11.434 15.725 6.184 1.00 94.62 100 THR A N 1
ATOM 760 C CA . THR A 1 100 ? -12.216 15.298 7.356 1.00 94.62 100 THR A CA 1
ATOM 761 C C . THR A 1 100 ? -13.717 15.557 7.209 1.00 94.62 100 THR A C 1
ATOM 763 O O . THR A 1 100 ? -14.521 14.647 7.410 1.00 94.62 100 THR A O 1
ATOM 766 N N . THR A 1 101 ? -14.109 16.777 6.831 1.00 96.25 101 THR A N 1
ATOM 767 C CA . THR A 1 101 ? -15.523 17.158 6.690 1.00 96.25 101 THR A CA 1
ATOM 768 C C . THR A 1 101 ? -16.215 16.342 5.611 1.00 96.25 101 THR A C 1
ATOM 770 O O . THR A 1 101 ? -17.291 15.803 5.853 1.00 96.25 101 THR A O 1
ATOM 773 N N . ASP A 1 102 ? -15.583 16.188 4.449 1.00 94.50 102 ASP A N 1
ATOM 774 C CA . ASP A 1 102 ? -16.175 15.500 3.303 1.00 94.50 102 ASP A CA 1
ATOM 775 C C . ASP A 1 102 ? -16.402 14.021 3.617 1.00 94.50 102 ASP A C 1
ATOM 777 O O . ASP A 1 102 ? -17.461 13.471 3.308 1.00 94.50 102 ASP A O 1
ATOM 781 N N . HIS A 1 103 ? -15.444 13.364 4.277 1.00 94.75 103 HIS A N 1
ATOM 782 C CA . HIS A 1 103 ? -15.601 11.970 4.686 1.00 94.75 103 HIS A CA 1
ATOM 783 C C . HIS A 1 103 ? -16.722 11.786 5.715 1.00 94.75 103 HIS A C 1
ATOM 785 O O . HIS A 1 103 ? -17.504 10.842 5.585 1.00 94.75 103 HIS A O 1
ATOM 791 N N . LEU A 1 104 ? -16.845 12.688 6.694 1.00 95.88 104 LEU A N 1
ATOM 792 C CA . LEU A 1 104 ? -17.899 12.621 7.710 1.00 95.88 104 LEU A CA 1
ATOM 793 C C . LEU A 1 104 ? -19.287 12.924 7.131 1.00 95.88 104 LEU A C 1
ATOM 795 O O . LEU A 1 104 ? -20.227 12.176 7.398 1.00 95.88 104 LEU A O 1
ATOM 799 N N . PHE A 1 105 ? -19.420 13.956 6.293 1.00 96.69 105 PHE A N 1
ATOM 800 C CA . PHE A 1 105 ? -20.687 14.283 5.632 1.00 96.69 105 PHE A CA 1
ATOM 801 C C . PHE A 1 105 ? -21.140 13.163 4.700 1.00 96.69 105 PHE A C 1
ATOM 803 O O . PHE A 1 105 ? -22.289 12.734 4.778 1.00 96.69 105 PHE A O 1
ATOM 810 N N . ASN A 1 106 ? -20.240 12.628 3.869 1.00 94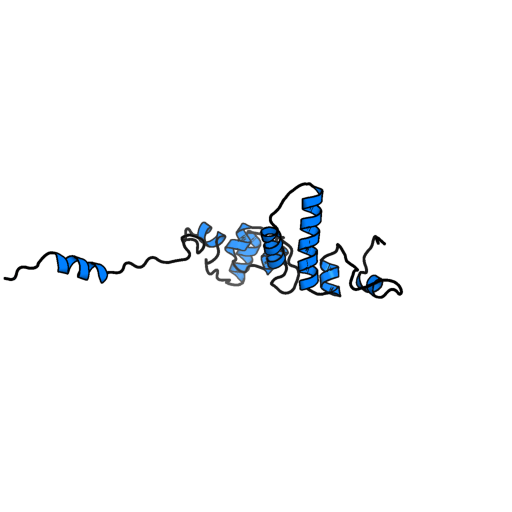.00 106 ASN A N 1
ATOM 811 C CA . ASN A 1 106 ? -20.573 11.496 3.008 1.00 94.00 106 ASN A CA 1
ATOM 812 C C . ASN A 1 106 ? -20.987 10.275 3.836 1.00 94.00 106 ASN A C 1
ATOM 814 O O . ASN A 1 106 ? -21.974 9.619 3.516 1.00 94.00 106 ASN A O 1
ATOM 818 N N . ALA A 1 107 ? -20.286 9.973 4.929 1.00 95.06 107 ALA A N 1
ATOM 819 C CA . ALA A 1 107 ? -20.672 8.865 5.794 1.00 95.06 107 ALA A CA 1
ATOM 820 C C . ALA A 1 107 ? -22.049 9.066 6.443 1.00 95.06 107 ALA A C 1
ATOM 822 O O . ALA A 1 107 ? -22.806 8.100 6.522 1.00 95.06 107 ALA A O 1
ATOM 823 N N . ALA A 1 108 ? -22.394 10.293 6.844 1.00 96.25 108 ALA A N 1
ATOM 824 C CA . ALA A 1 108 ? -23.715 10.620 7.373 1.00 96.25 108 ALA A CA 1
ATOM 825 C C . ALA A 1 108 ? -24.813 10.452 6.308 1.00 96.25 108 ALA A C 1
ATOM 827 O O . ALA A 1 108 ? -25.822 9.800 6.569 1.00 96.25 108 ALA A O 1
ATOM 828 N N . VAL A 1 109 ? -24.593 10.970 5.093 1.00 97.31 109 VAL A N 1
ATOM 829 C CA . VAL A 1 109 ? -25.546 10.873 3.971 1.00 97.31 109 VAL A CA 1
ATOM 830 C C . VAL A 1 109 ? -25.771 9.421 3.545 1.00 97.31 109 VAL A C 1
ATOM 832 O O . VAL A 1 109 ? -26.909 9.005 3.346 1.00 97.31 109 VAL A O 1
ATOM 835 N N . TYR A 1 110 ? -24.703 8.630 3.436 1.00 95.62 110 TYR A N 1
ATOM 836 C CA . TYR A 1 110 ? -24.776 7.230 3.006 1.00 95.62 110 TYR A CA 1
ATOM 837 C C . TYR A 1 110 ? -24.983 6.238 4.162 1.00 95.62 110 TYR A C 1
ATOM 839 O O . TYR A 1 110 ? -24.916 5.030 3.938 1.00 95.62 110 TYR A O 1
ATOM 847 N N . ASN A 1 111 ? -25.212 6.720 5.392 1.00 94.19 111 ASN A N 1
ATOM 848 C CA . ASN A 1 111 ? -25.339 5.907 6.608 1.00 94.19 111 ASN A CA 1
ATOM 849 C C . ASN A 1 111 ? -24.234 4.834 6.738 1.00 94.19 111 ASN A C 1
ATOM 851 O O . ASN A 1 111 ? -24.483 3.653 7.004 1.00 94.19 111 ASN A O 1
ATOM 855 N N . LYS A 1 112 ? -22.989 5.238 6.474 1.00 93.94 112 LYS A N 1
ATOM 856 C CA . LYS A 1 112 ? -21.836 4.338 6.443 1.00 93.94 112 LYS A CA 1
ATOM 857 C C . LYS A 1 112 ? -21.446 3.946 7.867 1.00 93.94 112 LYS A C 1
ATOM 859 O O . LYS A 1 112 ? -21.147 4.805 8.692 1.00 93.94 112 LYS A O 1
ATOM 864 N N . LYS A 1 113 ? -21.403 2.642 8.141 1.00 92.81 113 LYS A N 1
ATOM 865 C CA . LYS A 1 113 ? -21.002 2.096 9.445 1.00 92.81 113 LYS A CA 1
ATOM 866 C C . LYS A 1 113 ? -19.502 1.823 9.477 1.00 92.81 113 LYS A C 1
ATOM 868 O O . LYS A 1 113 ? -18.966 1.225 8.546 1.00 92.81 113 LYS A O 1
ATOM 873 N N . ASP A 1 114 ? -18.851 2.244 10.554 1.00 93.25 114 ASP A N 1
ATOM 874 C CA . ASP A 1 114 ? -17.450 1.938 10.832 1.00 93.25 114 ASP A CA 1
ATOM 875 C C . ASP A 1 114 ? -17.365 0.804 11.862 1.00 93.25 114 ASP A C 1
ATOM 877 O O . ASP A 1 114 ? -18.108 0.806 12.842 1.00 93.25 114 ASP A O 1
ATOM 881 N N . LEU A 1 115 ? -16.497 -0.180 11.621 1.00 91.25 115 LEU A N 1
ATOM 882 C CA . LEU A 1 115 ? -16.371 -1.371 12.468 1.00 91.25 115 LEU A CA 1
ATOM 883 C C . LEU A 1 115 ? -15.402 -1.172 13.639 1.00 91.25 115 LEU A C 1
ATOM 885 O O . LEU A 1 115 ? -15.365 -2.017 14.527 1.00 91.25 115 LEU A O 1
ATOM 889 N N . ILE A 1 116 ? -14.641 -0.072 13.658 1.00 92.44 116 ILE A N 1
ATOM 890 C CA . ILE A 1 116 ? -13.703 0.251 14.744 1.00 92.44 116 ILE A CA 1
ATOM 891 C C . ILE A 1 116 ? -12.670 -0.871 14.957 1.00 92.44 116 ILE A C 1
ATOM 893 O O . ILE A 1 116 ? -12.426 -1.330 16.069 1.00 92.44 116 ILE A O 1
ATOM 897 N N . THR A 1 117 ? -12.092 -1.362 13.858 1.00 91.06 117 THR A N 1
ATOM 898 C CA . THR A 1 117 ? -11.121 -2.473 13.870 1.00 91.06 117 THR A CA 1
ATOM 899 C C . THR A 1 117 ? -9.705 -2.051 13.495 1.00 91.06 117 THR A C 1
ATOM 901 O O . THR A 1 117 ? -8.766 -2.819 13.668 1.00 91.06 117 THR A O 1
ATOM 904 N N . GLY A 1 118 ? -9.522 -0.880 12.896 1.00 91.75 118 GLY A N 1
ATOM 905 C CA . GLY A 1 118 ? -8.211 -0.332 12.581 1.00 91.75 118 GLY A CA 1
ATOM 906 C C . GLY A 1 118 ? -7.636 0.500 13.721 1.00 91.75 118 GLY A C 1
ATOM 907 O O . GLY A 1 118 ? -8.298 0.856 14.692 1.00 91.75 118 GLY A O 1
ATOM 908 N N . VAL A 1 119 ? -6.348 0.800 13.584 1.00 93.56 119 VAL A N 1
ATOM 909 C CA . VAL A 1 119 ? -5.554 1.461 14.623 1.00 93.56 119 VAL A CA 1
ATOM 910 C C . VAL A 1 119 ? -6.077 2.866 14.931 1.00 93.56 119 VAL A C 1
ATOM 912 O O . VAL A 1 119 ? -6.296 3.183 16.097 1.00 93.56 119 VAL A O 1
ATOM 915 N N . SER A 1 120 ? -6.302 3.696 13.907 1.00 93.75 120 SER A N 1
ATOM 916 C CA . SER A 1 120 ? -6.708 5.095 14.092 1.00 93.75 120 SER A CA 1
ATOM 917 C C . SER A 1 120 ? -8.061 5.203 14.789 1.00 93.75 120 SER A C 1
ATOM 919 O O . SER A 1 120 ? -8.218 5.957 15.744 1.00 93.75 120 SER A O 1
ATOM 921 N N . GLU A 1 121 ? -9.038 4.419 14.346 1.00 94.50 121 GLU A N 1
ATOM 922 C CA . GLU A 1 121 ? -10.386 4.439 14.893 1.00 94.50 121 GLU A CA 1
ATOM 923 C C . GLU A 1 121 ? -10.470 3.847 16.311 1.00 94.50 121 GLU A C 1
ATOM 925 O O . GLU A 1 121 ? -11.212 4.378 17.140 1.00 94.50 121 GLU A O 1
ATOM 930 N N . CYS A 1 122 ? -9.658 2.836 16.648 1.00 94.69 122 CYS A N 1
ATOM 931 C CA . CYS A 1 122 ? -9.507 2.371 18.033 1.00 94.69 122 CYS A CA 1
ATOM 932 C C . CYS A 1 122 ? -8.930 3.462 18.944 1.00 94.69 122 CYS A C 1
ATOM 934 O O . CYS A 1 122 ? -9.451 3.673 20.036 1.00 94.69 122 CYS A O 1
ATOM 936 N N . ILE A 1 123 ? -7.902 4.189 18.489 1.00 95.56 123 ILE A N 1
ATOM 937 C CA . ILE A 1 123 ? -7.293 5.281 19.266 1.00 95.56 123 ILE A CA 1
ATOM 938 C C . ILE A 1 123 ? -8.308 6.403 19.513 1.00 95.56 123 ILE A C 1
ATOM 940 O O . ILE A 1 123 ? -8.451 6.851 20.647 1.00 95.56 123 ILE A O 1
ATOM 944 N N . ILE A 1 124 ? -9.045 6.827 18.481 1.00 95.44 124 ILE A N 1
ATOM 945 C CA . ILE A 1 124 ? -10.054 7.897 18.589 1.00 95.44 124 ILE A CA 1
ATOM 946 C C . ILE A 1 124 ? -11.161 7.527 19.588 1.00 95.44 124 ILE A C 1
ATOM 948 O O . ILE A 1 124 ? -11.646 8.388 20.318 1.00 95.44 124 ILE A O 1
ATOM 952 N N . THR A 1 125 ? -11.567 6.256 19.621 1.00 95.25 125 THR A N 1
ATOM 953 C CA . THR A 1 125 ? -12.662 5.775 20.480 1.00 95.25 125 THR A CA 1
ATOM 954 C C . THR A 1 125 ? -12.216 5.280 21.855 1.00 95.25 125 THR A C 1
ATOM 956 O O . THR A 1 125 ? -13.066 5.034 22.706 1.00 95.25 125 THR A O 1
ATOM 959 N N . GLY A 1 126 ? -10.908 5.153 22.100 1.00 94.94 126 GLY A N 1
ATOM 960 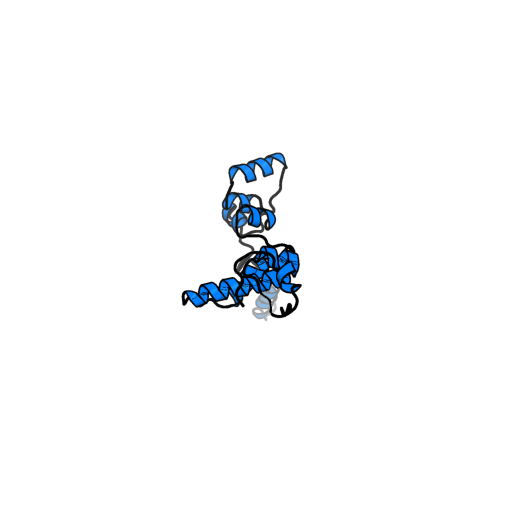C CA . GLY A 1 126 ? -10.365 4.627 23.356 1.00 94.94 126 GLY A CA 1
ATOM 961 C C . GLY A 1 126 ? -10.465 3.102 23.501 1.00 94.94 126 GLY A C 1
ATOM 962 O O . GLY A 1 126 ? -10.409 2.590 24.617 1.00 94.94 126 GLY A O 1
ATOM 963 N N . ASN A 1 127 ? -10.612 2.369 22.394 1.00 93.06 127 ASN A N 1
ATOM 964 C CA . ASN A 1 127 ? -10.660 0.906 22.389 1.00 93.06 127 ASN A CA 1
ATOM 965 C C . ASN A 1 127 ? -9.253 0.284 22.376 1.00 93.06 127 ASN A C 1
ATOM 967 O O . ASN A 1 127 ? -8.288 0.883 21.901 1.00 93.06 127 ASN A O 1
ATOM 971 N N . ILE A 1 128 ? -9.145 -0.967 22.838 1.00 92.38 128 ILE A N 1
ATOM 972 C CA . ILE A 1 128 ? -7.902 -1.749 22.747 1.00 92.38 128 ILE A CA 1
ATOM 973 C C . ILE A 1 128 ? -7.544 -1.966 21.269 1.00 92.38 128 ILE A C 1
ATOM 975 O O . ILE A 1 128 ? -8.386 -2.387 20.475 1.00 92.38 128 ILE A O 1
ATOM 979 N N . LEU A 1 129 ? -6.288 -1.700 20.904 1.00 93.31 129 LEU A N 1
ATOM 980 C CA . LEU A 1 129 ? -5.800 -1.865 19.536 1.00 93.31 129 LEU A CA 1
ATOM 981 C C . LEU A 1 129 ? -5.622 -3.357 19.189 1.00 93.31 129 LEU A C 1
ATOM 983 O O . LEU A 1 129 ? -4.943 -4.062 19.934 1.00 93.31 129 LEU A O 1
ATOM 987 N N . PRO A 1 130 ? -6.101 -3.841 18.029 1.00 90.81 130 PRO A N 1
ATOM 988 C CA . PRO A 1 130 ? -5.947 -5.237 17.605 1.00 90.81 130 PRO A CA 1
ATOM 989 C C . PRO A 1 130 ? -4.585 -5.507 16.938 1.00 90.81 130 PRO A C 1
ATOM 991 O O . PRO A 1 130 ? -4.487 -6.215 15.937 1.00 90.81 130 PRO A O 1
ATOM 994 N N . VAL A 1 131 ? -3.518 -4.906 17.464 1.00 94.00 131 VAL A N 1
ATOM 995 C CA . VAL A 1 131 ? -2.131 -5.103 17.018 1.00 94.00 131 VAL A CA 1
ATOM 996 C C . VAL A 1 131 ? -1.209 -5.222 18.232 1.00 94.00 131 VAL A C 1
ATOM 998 O O . VAL A 1 131 ? -1.524 -4.730 19.315 1.00 94.00 131 VAL A O 1
ATOM 1001 N N . GLY A 1 132 ? -0.065 -5.888 18.068 1.00 94.31 132 GLY A N 1
ATOM 1002 C CA . GLY A 1 132 ? 0.882 -6.111 19.162 1.00 94.31 132 GLY A CA 1
ATOM 1003 C C . GLY A 1 132 ? 0.264 -6.914 20.312 1.00 94.31 132 GLY A C 1
ATOM 1004 O O . GLY A 1 132 ? -0.234 -8.019 20.109 1.00 94.31 132 GLY A O 1
ATOM 1005 N N . THR A 1 133 ? 0.287 -6.355 21.521 1.00 93.81 133 THR A N 1
ATOM 1006 C CA . THR A 1 133 ? -0.217 -7.010 22.741 1.00 93.81 133 THR A CA 1
ATOM 1007 C C . THR A 1 133 ? -1.731 -7.212 22.756 1.00 93.81 133 THR A C 1
ATOM 1009 O O . THR A 1 133 ? -2.210 -8.066 23.493 1.00 93.81 133 THR A O 1
ATOM 1012 N N . GLY A 1 134 ? -2.491 -6.476 21.939 1.00 91.38 134 GLY A N 1
ATOM 1013 C CA . GLY A 1 134 ? -3.946 -6.622 21.847 1.00 91.38 134 GLY A CA 1
ATOM 1014 C C . GLY A 1 134 ? -4.428 -7.684 20.852 1.00 91.38 134 GLY A C 1
ATOM 1015 O O . GLY A 1 134 ? -5.632 -7.814 20.648 1.00 91.38 134 GLY A O 1
ATOM 1016 N N . ILE A 1 135 ? -3.522 -8.442 20.215 1.00 95.12 135 ILE A N 1
ATOM 1017 C CA . ILE A 1 135 ? -3.882 -9.490 19.236 1.00 95.12 135 ILE A CA 1
ATOM 1018 C C . ILE A 1 135 ? -4.546 -10.702 19.905 1.00 95.12 135 ILE A C 1
ATOM 1020 O O . ILE A 1 135 ? -5.366 -11.378 19.284 1.00 95.12 135 ILE A O 1
ATOM 1024 N N . PHE A 1 136 ? -4.207 -10.990 21.161 1.00 93.38 136 PHE A N 1
ATOM 1025 C CA . PHE A 1 136 ? -4.738 -12.135 21.892 1.00 93.38 136 PHE A CA 1
ATOM 1026 C C . PHE A 1 136 ? -5.580 -11.689 23.086 1.00 93.38 136 PHE A C 1
ATOM 1028 O O . PHE A 1 136 ? -5.430 -10.590 23.617 1.00 93.38 136 PHE A O 1
ATOM 1035 N N . LYS A 1 137 ? -6.481 -12.574 23.515 1.00 91.50 137 LYS A N 1
ATOM 1036 C CA . LYS A 1 137 ? -7.256 -12.407 24.743 1.00 91.50 137 LYS A CA 1
ATOM 1037 C C . LYS A 1 137 ? -6.707 -13.348 25.797 1.00 91.50 137 LYS A C 1
ATOM 1039 O O . LYS A 1 137 ? -6.382 -14.494 25.498 1.00 91.50 137 LYS A O 1
ATOM 1044 N N . LEU A 1 138 ? -6.628 -12.853 27.021 1.00 91.62 138 LEU A N 1
ATOM 1045 C CA . LEU A 1 138 ? -6.317 -13.671 28.178 1.00 91.62 138 LEU A CA 1
ATOM 1046 C C . LEU A 1 138 ? -7.625 -14.217 28.730 1.00 91.62 138 LEU A C 1
ATOM 1048 O O . LEU A 1 138 ? -8.537 -13.457 29.054 1.00 91.62 138 LEU A O 1
ATOM 1052 N N . PHE A 1 139 ? -7.703 -15.536 28.813 1.00 91.25 139 PHE A N 1
ATOM 1053 C CA . PHE A 1 139 ? -8.750 -16.213 29.551 1.00 91.25 139 PHE A CA 1
ATOM 1054 C C . PHE A 1 139 ? -8.140 -16.733 30.837 1.00 91.25 139 PHE A C 1
ATOM 1056 O O . PHE A 1 139 ? -7.014 -17.228 30.851 1.00 91.25 139 PHE A O 1
ATOM 1063 N N . TYR A 1 140 ? -8.881 -16.566 31.919 1.00 89.00 140 TYR A N 1
ATOM 1064 C CA . TYR A 1 140 ? -8.518 -17.149 33.190 1.00 89.00 140 TYR A CA 1
ATOM 1065 C C . TYR A 1 140 ? -9.034 -18.584 33.232 1.00 89.00 140 TYR A C 1
ATOM 1067 O O . TYR A 1 140 ? -10.236 -18.800 33.067 1.00 89.00 140 TYR A O 1
ATOM 1075 N N . ASP A 1 141 ? -8.134 -19.542 33.431 1.00 87.12 141 ASP A N 1
ATOM 1076 C CA . ASP A 1 141 ? -8.502 -20.939 33.634 1.00 87.12 141 ASP A CA 1
ATOM 1077 C C . ASP A 1 141 ? -8.828 -21.174 35.115 1.00 87.12 141 ASP A C 1
ATOM 1079 O O . ASP A 1 141 ? -7.966 -21.094 35.991 1.00 87.12 141 ASP A O 1
ATOM 1083 N N . SER A 1 142 ? -10.105 -21.425 35.402 1.00 81.25 142 SER A N 1
ATOM 1084 C CA . SER A 1 142 ? -10.597 -21.675 36.758 1.00 81.25 142 SER A CA 1
ATOM 1085 C C . SER A 1 142 ? -10.453 -23.130 37.216 1.00 81.25 142 SER A C 1
ATOM 1087 O O . SER A 1 142 ? -10.686 -23.413 38.393 1.00 81.25 142 SER A O 1
ATOM 1089 N N . ASP A 1 143 ? -10.125 -24.067 36.323 1.00 76.81 143 ASP A N 1
ATOM 1090 C CA . ASP A 1 143 ? -10.093 -25.494 36.654 1.00 76.81 143 ASP A CA 1
ATOM 1091 C C . ASP A 1 143 ? -8.724 -25.956 37.184 1.00 76.81 143 ASP A C 1
ATOM 1093 O O . ASP A 1 143 ? -8.676 -26.864 38.017 1.00 76.81 143 ASP A O 1
ATOM 1097 N N . GLU A 1 144 ? -7.627 -25.266 36.846 1.00 62.62 144 GLU A N 1
ATOM 1098 C CA . GLU A 1 144 ? -6.299 -25.523 37.435 1.00 62.62 144 GLU A CA 1
ATOM 1099 C C . GLU A 1 144 ? -6.223 -25.186 38.937 1.00 62.62 144 GLU A C 1
ATOM 1101 O O . GLU A 1 144 ? -5.561 -25.887 39.707 1.00 62.62 144 GLU A O 1
ATOM 1106 N N . LEU A 1 145 ? -6.959 -24.173 39.408 1.00 60.44 145 LEU A N 1
ATOM 1107 C CA . LEU A 1 145 ? -6.984 -23.810 40.834 1.00 60.44 145 LEU A CA 1
ATOM 1108 C C . LEU A 1 145 ? -7.647 -24.863 41.717 1.00 60.44 145 LEU A C 1
ATOM 1110 O O . LEU A 1 145 ? -7.182 -25.120 42.827 1.00 60.44 145 LEU A O 1
ATOM 1114 N N . LYS A 1 146 ? -8.680 -25.536 41.205 1.00 59.06 146 LYS A N 1
ATOM 1115 C CA . LYS A 1 146 ? -9.328 -26.645 41.920 1.00 59.06 146 LYS A CA 1
ATOM 1116 C C . LYS A 1 146 ? -8.407 -27.860 42.056 1.00 59.06 146 LYS A C 1
ATOM 1118 O O . LYS A 1 146 ? -8.657 -28.718 42.902 1.00 59.06 146 LYS A O 1
ATOM 1123 N N . LEU A 1 147 ? -7.366 -27.959 41.224 1.00 58.81 147 LEU A N 1
ATOM 1124 C CA . LEU A 1 147 ? -6.330 -28.984 41.344 1.00 58.81 147 LEU A CA 1
ATOM 1125 C C . LEU A 1 147 ? -5.290 -28.610 42.411 1.00 58.81 147 LEU A C 1
ATOM 1127 O O . LEU A 1 147 ? -4.874 -29.482 43.169 1.00 58.81 147 LEU A O 1
ATOM 1131 N N . GLY A 1 148 ? -4.935 -27.324 42.516 1.00 55.78 148 GLY A N 1
ATOM 1132 C CA . GLY A 1 148 ? -4.002 -26.807 43.526 1.00 55.78 148 GLY A CA 1
ATOM 1133 C C . GLY A 1 148 ? -4.533 -26.859 44.965 1.00 55.78 148 GLY A C 1
ATOM 1134 O O . GLY A 1 148 ? -3.769 -27.137 45.889 1.00 55.78 148 GLY A O 1
ATOM 1135 N N . GLU A 1 149 ? -5.843 -26.678 45.168 1.00 54.09 149 GLU A N 1
ATOM 1136 C CA . GLU A 1 149 ? -6.468 -26.808 46.498 1.00 54.09 149 GLU A CA 1
ATOM 1137 C C . GLU A 1 149 ? -6.577 -28.268 46.975 1.00 54.09 149 GLU A C 1
ATOM 1139 O O . GLU A 1 149 ? -6.587 -28.537 48.175 1.00 54.09 149 GLU A O 1
ATOM 1144 N N . LYS A 1 150 ? -6.595 -29.249 46.062 1.00 50.69 150 LYS A N 1
ATOM 1145 C CA . LYS A 1 150 ? -6.676 -30.677 46.429 1.00 50.69 150 LYS A CA 1
ATOM 1146 C C . LYS A 1 150 ? -5.362 -31.271 46.941 1.00 50.69 150 LYS A C 1
ATOM 1148 O O . LYS A 1 150 ? -5.361 -32.412 47.396 1.00 50.69 150 LYS A O 1
ATOM 1153 N N . THR A 1 151 ? -4.261 -30.524 46.898 1.00 46.00 151 THR A N 1
ATOM 1154 C CA . THR A 1 151 ? -2.949 -30.977 47.387 1.00 46.00 151 THR A CA 1
ATOM 1155 C C . THR A 1 151 ? -2.604 -30.546 48.816 1.00 46.00 151 THR A C 1
ATOM 1157 O O . THR A 1 151 ? -1.560 -30.968 49.309 1.00 46.00 151 THR A O 1
ATOM 1160 N N . SER A 1 152 ? -3.453 -29.776 49.516 1.00 47.91 152 SER A N 1
ATOM 1161 C CA . SER A 1 152 ? -3.151 -29.299 50.881 1.00 47.91 152 SER A CA 1
ATOM 1162 C C . SER A 1 152 ? -3.957 -29.915 52.030 1.00 47.91 152 SER A C 1
ATOM 1164 O O . SER A 1 152 ? -3.498 -29.793 53.157 1.00 47.91 152 SER A O 1
ATOM 1166 N N . ASP A 1 153 ? -5.064 -30.631 51.800 1.00 46.66 153 ASP A N 1
ATOM 1167 C CA . ASP A 1 153 ? -5.827 -31.265 52.894 1.00 46.66 153 ASP A CA 1
ATOM 1168 C C . ASP A 1 153 ? -5.991 -32.771 52.689 1.00 46.66 153 ASP A C 1
ATOM 1170 O O . ASP A 1 153 ? -7.035 -33.303 52.313 1.00 46.66 153 ASP A O 1
ATOM 1174 N N . GLY A 1 154 ? -4.903 -33.481 52.969 1.00 42.84 154 GLY A N 1
ATOM 1175 C CA . GLY A 1 154 ? -4.892 -34.926 53.107 1.00 42.84 154 GLY A CA 1
ATOM 1176 C C . GLY A 1 154 ? -5.093 -35.381 54.548 1.00 42.84 154 GLY A C 1
ATOM 1177 O O . GLY A 1 154 ? -4.243 -36.130 55.009 1.00 42.84 154 GLY A O 1
ATOM 1178 N N . HIS A 1 155 ? -6.166 -34.987 5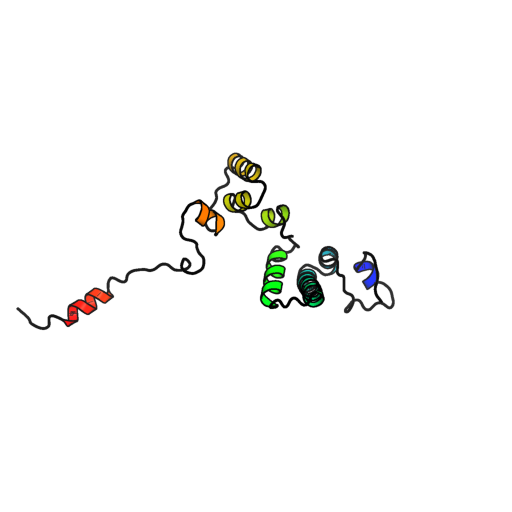5.253 1.00 36.34 155 HIS A N 1
ATOM 1179 C CA . HIS A 1 155 ? -6.627 -35.660 56.486 1.00 36.34 155 HIS A CA 1
ATOM 1180 C C . HIS A 1 155 ? -8.169 -35.687 56.587 1.00 36.34 155 HIS A C 1
ATOM 1182 O O . HIS A 1 155 ? -8.798 -34.636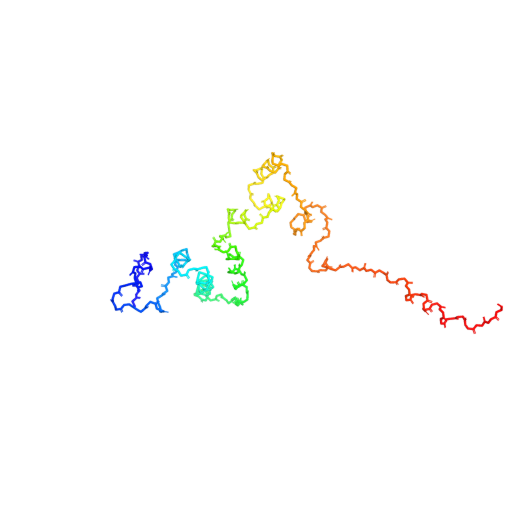 56.472 1.00 36.34 155 HIS A O 1
ATOM 1188 N N . PRO A 1 156 ? -8.794 -36.863 56.821 1.00 39.22 156 PRO A N 1
ATOM 1189 C CA . PRO A 1 156 ? -10.244 -36.996 56.890 1.00 39.22 156 PRO A CA 1
ATOM 1190 C C . PRO A 1 156 ? -10.777 -36.690 58.298 1.00 39.22 156 PRO A C 1
ATOM 1192 O O . PRO A 1 156 ? -10.212 -37.131 59.303 1.00 39.22 156 PRO A O 1
ATOM 1195 N N . LYS A 1 157 ? -11.921 -36.011 58.357 1.00 32.41 157 LYS A N 1
ATOM 1196 C CA . LYS A 1 157 ? -12.961 -36.252 59.361 1.00 32.41 157 LYS A CA 1
ATOM 1197 C C . LYS A 1 157 ? -14.287 -36.439 58.647 1.00 32.41 157 LYS A C 1
ATOM 1199 O O . LYS A 1 157 ? -14.516 -35.692 57.672 1.00 32.41 157 LYS A O 1
#

Sequence (157 aa):
LVVEGYGLKEVMLTPGVIPSQTTSNHIIEVENVLGIEAARSAIIQEIQYTMNGHGISVDPRHITMLADVMTYKGRILGITRFGISKMKTSTLMLASFEQTTDHLFNAAVYNKKDLITGVSECIITGNILPVGTGIFKLFYDSDELKLGEKTSDGHPK